Protein AF-A0A7C9B1L8-F1 (afdb_monomer_lite)

pLDDT: mean 79.43, std 19.09, range [39.75, 98.31]

Secondary structure (DSSP, 8-state):
-HHHHHHHHHHHHHHHHS-----------S----PPPHHHHHHHHHHHHHHHHHHTT--HHHHHHHHHH-SS-GGGHHHHHHHHHHHHHHHHHHHHHTT-PPPTT--S----HHHHHHHHHHHHHHT-

InterPro domains:
  IPR021881 NPK1-activating kinesin-like protein, C-terminal [PF11995] (42-128)
  IPR027640 Kinesin-like protein [PTHR47968] (12-127)

Structure (mmCIF, N/CA/C/O backbone):
data_AF-A0A7C9B1L8-F1
#
_entry.id   AF-A0A7C9B1L8-F1
#
loop_
_atom_site.group_PDB
_atom_site.id
_atom_site.type_symbol
_atom_site.label_atom_id
_atom_site.label_alt_id
_atom_site.label_comp_id
_atom_site.label_asym_id
_atom_site.label_entity_id
_atom_site.label_seq_id
_atom_site.pdbx_PDB_ins_code
_atom_site.Cartn_x
_atom_site.Cartn_y
_atom_site.Cartn_z
_atom_site.occupancy
_atom_site.B_iso_or_equiv
_atom_site.auth_seq_id
_atom_site.auth_comp_id
_atom_site.auth_asym_id
_atom_site.auth_atom_id
_atom_site.pdbx_PDB_model_num
ATOM 1 N N . GLN A 1 1 ? 59.764 19.565 -0.492 1.00 61.62 1 GLN A N 1
ATOM 2 C CA . GLN A 1 1 ? 58.313 19.296 -0.630 1.00 61.62 1 GLN A CA 1
ATOM 3 C C . GLN A 1 1 ? 57.849 19.156 -2.085 1.00 61.62 1 GLN A C 1
ATOM 5 O O . GLN A 1 1 ? 57.149 18.198 -2.360 1.00 61.62 1 GLN A O 1
ATOM 10 N N . LYS A 1 2 ? 58.283 20.003 -3.040 1.00 60.06 2 LYS A N 1
ATOM 11 C CA . LYS A 1 2 ? 57.895 19.876 -4.469 1.00 60.06 2 LYS A CA 1
ATOM 12 C C . LYS A 1 2 ? 58.407 18.608 -5.186 1.00 60.06 2 LYS A C 1
ATOM 14 O O . LYS A 1 2 ? 57.726 18.098 -6.059 1.00 60.06 2 LYS A O 1
ATOM 19 N N . GLN A 1 3 ? 59.567 18.076 -4.789 1.00 61.44 3 GLN A N 1
ATOM 20 C CA . GLN A 1 3 ? 60.172 16.879 -5.407 1.00 61.44 3 GLN A CA 1
ATOM 21 C C . GLN A 1 3 ? 59.400 15.577 -5.124 1.00 61.44 3 GLN A C 1
ATOM 23 O O . GLN A 1 3 ? 59.396 14.671 -5.947 1.00 61.44 3 GLN A O 1
ATOM 28 N N . LEU A 1 4 ? 58.715 15.494 -3.978 1.00 72.31 4 LEU A N 1
ATOM 29 C CA . LEU A 1 4 ? 57.938 14.309 -3.602 1.00 72.31 4 LEU A CA 1
ATOM 30 C C . LEU A 1 4 ? 56.674 14.174 -4.466 1.00 72.31 4 LEU A C 1
ATOM 32 O O . LEU A 1 4 ? 56.318 13.080 -4.885 1.00 72.31 4 LEU A O 1
ATOM 36 N N . LEU A 1 5 ? 56.045 15.312 -4.772 1.00 74.12 5 LEU A N 1
ATOM 37 C CA . LEU A 1 5 ? 54.826 15.371 -5.573 1.00 74.12 5 LEU A CA 1
ATOM 38 C C . LEU A 1 5 ? 55.092 14.991 -7.037 1.00 74.12 5 LEU A C 1
ATOM 40 O O . LEU A 1 5 ? 54.308 14.272 -7.637 1.00 74.12 5 LEU A O 1
ATOM 44 N N . VAL A 1 6 ? 56.236 15.414 -7.589 1.00 74.06 6 VAL A N 1
ATOM 45 C CA . VAL A 1 6 ? 56.648 15.060 -8.961 1.00 74.06 6 VAL A CA 1
ATOM 46 C C . VAL A 1 6 ? 56.878 13.554 -9.100 1.00 74.06 6 VAL A C 1
ATOM 48 O O . VAL A 1 6 ? 56.493 12.971 -10.105 1.00 74.06 6 VAL A O 1
ATOM 51 N N . ARG A 1 7 ? 57.451 12.907 -8.076 1.00 70.81 7 ARG A N 1
ATOM 52 C CA . ARG A 1 7 ? 57.636 11.449 -8.060 1.00 70.81 7 ARG A CA 1
ATOM 53 C C . ARG A 1 7 ? 56.292 10.711 -8.085 1.00 70.81 7 ARG A C 1
ATOM 55 O O . ARG A 1 7 ? 56.122 9.816 -8.897 1.00 70.81 7 ARG A O 1
ATOM 62 N N . GLN A 1 8 ? 55.339 11.135 -7.253 1.00 70.69 8 GLN A N 1
ATOM 63 C CA . GLN A 1 8 ? 54.003 10.529 -7.201 1.00 70.69 8 GLN A CA 1
ATOM 64 C C . GLN A 1 8 ? 53.221 10.679 -8.507 1.00 70.69 8 GLN A C 1
ATOM 66 O O . GLN A 1 8 ? 52.525 9.748 -8.894 1.00 70.69 8 GLN A O 1
ATOM 71 N N . VAL A 1 9 ? 53.336 11.822 -9.187 1.00 73.00 9 VAL A N 1
ATOM 72 C CA . VAL A 1 9 ? 52.658 12.034 -10.476 1.00 73.00 9 VAL A CA 1
ATOM 73 C C . VAL A 1 9 ? 53.259 11.138 -11.561 1.00 73.00 9 VAL A C 1
ATOM 75 O O . VAL A 1 9 ? 52.512 10.473 -12.267 1.00 73.00 9 VAL A O 1
ATOM 78 N N . LEU A 1 10 ? 54.591 11.030 -11.634 1.00 71.62 10 LEU A N 1
ATOM 79 C CA . LEU A 1 10 ? 55.256 10.152 -12.606 1.00 71.62 10 LEU A CA 1
ATOM 80 C C . LEU A 1 10 ? 54.956 8.663 -12.363 1.00 71.62 10 LEU A C 1
ATOM 82 O O . LEU A 1 10 ? 54.805 7.910 -13.321 1.00 71.62 10 LEU A O 1
ATOM 86 N N . ASP A 1 11 ? 54.843 8.241 -11.100 1.00 66.56 11 ASP A N 1
ATOM 87 C CA . ASP A 1 11 ? 54.483 6.862 -10.748 1.00 66.56 11 ASP A CA 1
ATOM 88 C C . ASP A 1 11 ? 53.001 6.555 -11.090 1.00 66.56 11 ASP A C 1
ATOM 90 O O . ASP A 1 11 ? 52.683 5.435 -11.488 1.00 66.56 11 ASP A O 1
ATOM 94 N N . LEU A 1 12 ? 52.101 7.548 -10.999 1.00 65.50 12 LEU A N 1
ATOM 95 C CA . LEU A 1 12 ? 50.690 7.429 -11.404 1.00 65.50 12 LEU A CA 1
ATOM 96 C C . LEU A 1 12 ? 50.522 7.372 -12.931 1.00 65.50 12 LEU A C 1
ATOM 98 O O . LEU A 1 12 ? 49.787 6.521 -13.426 1.00 65.50 12 LEU A O 1
ATOM 102 N N . GLU A 1 13 ? 51.242 8.216 -13.675 1.00 64.25 13 GLU A N 1
ATOM 103 C CA . GLU A 1 13 ? 51.220 8.231 -15.147 1.00 64.25 13 GLU A CA 1
ATOM 104 C C . GLU A 1 13 ? 51.844 6.951 -15.744 1.00 64.25 13 GLU A C 1
ATOM 106 O O . GLU A 1 13 ? 51.356 6.418 -16.741 1.00 64.25 13 GLU A O 1
ATOM 111 N N . ALA A 1 14 ? 52.882 6.393 -15.106 1.00 61.50 14 ALA A N 1
ATOM 112 C CA . ALA A 1 14 ? 53.471 5.110 -15.503 1.00 61.50 14 ALA A CA 1
ATOM 113 C C . ALA A 1 14 ? 52.533 3.914 -15.246 1.00 61.50 14 ALA A C 1
ATOM 115 O O . ALA A 1 14 ? 52.557 2.941 -16.003 1.00 61.50 14 ALA A O 1
ATOM 116 N N . ASN A 1 15 ? 51.698 3.989 -14.205 1.00 59.25 15 ASN A N 1
ATOM 117 C CA . ASN A 1 15 ? 50.704 2.966 -13.880 1.00 59.25 15 ASN A CA 1
ATOM 118 C C . ASN A 1 15 ? 49.473 3.023 -14.806 1.00 59.25 15 ASN A C 1
ATOM 120 O O . ASN A 1 15 ? 48.856 1.995 -15.057 1.00 59.25 15 ASN A O 1
ATOM 124 N N . GLU A 1 16 ? 49.140 4.198 -15.350 1.00 59.12 16 GLU A N 1
ATOM 125 C CA . GLU A 1 16 ? 48.070 4.372 -16.345 1.00 59.12 16 GLU A CA 1
ATOM 126 C C . GLU A 1 16 ? 48.496 3.895 -17.749 1.00 59.12 16 GLU A C 1
ATOM 128 O O . GLU A 1 16 ? 47.689 3.339 -18.494 1.00 59.12 16 GLU A O 1
ATOM 133 N N . ALA A 1 17 ? 49.783 4.030 -18.097 1.00 56.31 17 ALA A N 1
ATOM 134 C CA . ALA A 1 17 ? 50.337 3.548 -19.368 1.00 56.31 17 ALA A CA 1
ATOM 135 C C . ALA A 1 17 ? 50.556 2.019 -19.420 1.00 56.31 17 ALA A C 1
ATOM 137 O O . ALA A 1 17 ? 50.626 1.438 -20.507 1.00 56.31 17 ALA A O 1
ATOM 138 N N . ALA A 1 18 ? 50.653 1.349 -18.266 1.00 56.06 18 ALA A N 1
ATOM 139 C CA . ALA A 1 18 ? 50.709 -0.107 -18.162 1.00 56.06 18 ALA A CA 1
ATOM 140 C C . ALA A 1 18 ? 49.285 -0.682 -18.201 1.00 56.06 18 ALA A C 1
ATOM 142 O O . ALA A 1 18 ? 48.732 -1.082 -17.180 1.00 56.06 18 ALA A O 1
ATOM 143 N N . GLY A 1 19 ? 48.692 -0.682 -19.399 1.00 52.88 19 GLY A N 1
ATOM 144 C CA . GLY A 1 19 ? 47.347 -1.184 -19.665 1.00 52.88 19 GLY A CA 1
ATOM 145 C C . GLY A 1 19 ? 47.040 -2.488 -18.928 1.00 52.88 19 GLY A C 1
ATOM 146 O O . GLY A 1 19 ? 47.568 -3.550 -19.260 1.00 52.88 19 GLY A O 1
ATOM 147 N N . TYR A 1 20 ? 46.149 -2.398 -17.941 1.00 46.34 20 TYR A N 1
ATOM 148 C CA . TYR A 1 20 ? 45.551 -3.557 -17.298 1.00 46.34 20 TYR A CA 1
ATOM 149 C C . TYR A 1 20 ? 44.452 -4.078 -18.222 1.00 46.34 20 TYR A C 1
ATOM 151 O O . TYR A 1 20 ? 43.273 -3.755 -18.094 1.00 46.34 20 TYR A O 1
ATOM 159 N N . ASN A 1 21 ? 44.868 -4.856 -19.216 1.00 53.09 21 ASN A N 1
ATOM 160 C CA . ASN A 1 21 ? 43.969 -5.706 -19.974 1.00 53.09 21 ASN A CA 1
ATOM 161 C C . ASN A 1 21 ? 43.595 -6.885 -19.061 1.00 53.09 21 ASN A C 1
ATOM 163 O O . ASN A 1 21 ? 44.191 -7.954 -19.149 1.00 53.09 21 ASN A O 1
ATOM 167 N N . SER A 1 22 ? 42.662 -6.673 -18.128 1.00 44.53 22 SER A N 1
ATOM 168 C CA . SER A 1 22 ? 41.938 -7.799 -17.543 1.00 44.53 22 SER A CA 1
ATOM 169 C C . SER A 1 22 ? 40.784 -8.079 -18.486 1.00 44.53 22 SER A C 1
ATOM 171 O O . SER A 1 22 ? 39.773 -7.378 -18.481 1.00 44.53 22 SER A O 1
ATOM 173 N N . GLU A 1 23 ? 40.970 -9.076 -19.341 1.00 44.66 23 GLU A N 1
ATOM 174 C CA . GLU A 1 23 ? 39.861 -9.809 -19.929 1.00 44.66 23 GLU A CA 1
ATOM 175 C C . GLU A 1 23 ? 38.981 -10.306 -18.773 1.00 44.66 23 GLU A C 1
ATOM 177 O O . GLU A 1 23 ? 39.248 -11.343 -18.179 1.00 44.66 23 GLU A O 1
ATOM 182 N N . ILE A 1 24 ? 37.946 -9.546 -18.407 1.00 48.25 24 ILE A N 1
ATOM 183 C CA . ILE A 1 24 ? 36.838 -10.068 -17.605 1.00 48.25 24 ILE A CA 1
ATOM 184 C C . ILE A 1 24 ? 35.892 -10.728 -18.605 1.00 48.25 24 ILE A C 1
ATOM 186 O O . ILE A 1 24 ? 34.863 -10.182 -18.988 1.00 48.25 24 ILE A O 1
ATOM 190 N N . ASN A 1 25 ? 36.313 -11.897 -19.079 1.00 50.47 25 ASN A N 1
ATOM 191 C CA . ASN A 1 25 ? 35.399 -12.989 -19.367 1.00 50.47 25 ASN A CA 1
ATOM 192 C C . ASN A 1 25 ? 35.463 -13.917 -18.147 1.00 50.47 25 ASN A C 1
ATOM 194 O O . ASN A 1 25 ? 36.091 -14.969 -18.176 1.00 50.47 25 ASN A O 1
ATOM 198 N N . GLU A 1 26 ? 34.832 -13.478 -17.061 1.00 46.84 26 GLU A N 1
ATOM 199 C CA . GLU A 1 26 ? 34.417 -14.339 -15.955 1.00 46.84 26 GLU A CA 1
ATOM 200 C C . GLU A 1 26 ? 32.893 -14.396 -15.998 1.00 46.84 26 GLU A C 1
ATOM 202 O O . GLU A 1 26 ? 32.158 -13.753 -15.254 1.00 46.84 26 GLU A O 1
ATOM 207 N N . GLU A 1 27 ? 32.427 -15.153 -16.981 1.00 54.53 27 GLU A N 1
ATOM 208 C CA . GLU A 1 27 ? 31.183 -15.883 -16.876 1.00 54.53 27 GLU A CA 1
ATOM 209 C C . GLU A 1 27 ? 31.394 -16.928 -15.766 1.00 54.53 27 GLU A C 1
ATOM 211 O O . GLU A 1 27 ? 31.859 -18.026 -16.049 1.00 54.53 27 GLU A O 1
ATOM 216 N N . ASP A 1 28 ? 31.134 -16.575 -14.499 1.00 39.75 28 ASP A N 1
ATOM 217 C CA . ASP A 1 28 ? 30.677 -17.568 -13.522 1.00 39.75 28 ASP A CA 1
ATOM 218 C C . ASP A 1 28 ? 29.899 -16.970 -12.333 1.00 39.75 28 ASP A C 1
ATOM 220 O O . ASP A 1 28 ? 30.422 -16.242 -11.491 1.00 39.75 28 ASP A O 1
ATOM 224 N N . CYS A 1 29 ? 28.633 -17.386 -12.258 1.00 45.72 29 CYS A N 1
ATOM 225 C CA . CYS A 1 29 ? 27.804 -17.499 -11.058 1.00 45.72 29 CYS A CA 1
ATOM 226 C C . CYS A 1 29 ? 27.377 -16.238 -10.283 1.00 45.72 29 CYS A C 1
ATOM 228 O O . CYS A 1 29 ? 27.401 -16.230 -9.053 1.00 45.72 29 CYS A O 1
ATOM 230 N N . GLU A 1 30 ? 26.754 -15.266 -10.946 1.00 43.94 30 GLU A N 1
ATOM 231 C CA . GLU A 1 30 ? 25.475 -14.802 -10.396 1.00 43.94 30 GLU A CA 1
ATOM 232 C C . GLU A 1 30 ? 24.406 -15.502 -11.220 1.00 43.94 30 GLU A C 1
ATOM 234 O O . GLU A 1 30 ? 24.411 -15.419 -12.449 1.00 43.94 30 GLU A O 1
ATOM 239 N N . ALA A 1 31 ? 23.593 -16.326 -10.561 1.00 49.88 31 ALA A N 1
ATOM 240 C CA . ALA A 1 31 ? 22.528 -17.062 -11.209 1.00 49.88 31 ALA A CA 1
ATOM 241 C C . ALA A 1 31 ? 21.812 -16.114 -12.176 1.00 49.88 31 ALA A C 1
ATOM 243 O O . ALA A 1 31 ? 21.232 -15.116 -11.753 1.00 49.88 31 ALA A O 1
ATOM 244 N N . ASN A 1 32 ? 21.863 -16.429 -13.473 1.00 48.28 32 ASN A N 1
ATOM 245 C CA . ASN A 1 32 ? 20.937 -15.893 -14.459 1.00 48.28 32 ASN A CA 1
ATOM 246 C C . ASN A 1 32 ? 19.543 -16.447 -14.116 1.00 48.28 32 ASN A C 1
ATOM 248 O O . ASN A 1 32 ? 18.937 -17.178 -14.898 1.00 48.28 32 ASN A O 1
ATOM 252 N N . GLU A 1 33 ? 19.038 -16.155 -12.916 1.00 56.38 33 GLU A N 1
ATOM 253 C CA . GLU A 1 33 ? 17.611 -16.105 -12.729 1.00 56.38 33 GLU A CA 1
ATOM 254 C C . GLU A 1 33 ? 17.142 -15.002 -13.671 1.00 56.38 33 GLU A C 1
ATOM 256 O O . GLU A 1 33 ? 17.635 -13.871 -13.594 1.00 56.38 33 GLU A O 1
ATOM 261 N N . PRO A 1 34 ? 16.253 -15.312 -14.624 1.00 57.00 34 PRO A N 1
ATOM 262 C CA . PRO A 1 34 ? 15.671 -14.268 -15.434 1.00 57.00 34 PRO A CA 1
ATOM 263 C C . PRO A 1 34 ? 15.022 -13.276 -14.469 1.00 57.00 34 PRO A C 1
ATOM 265 O O . PRO A 1 34 ? 14.088 -13.641 -13.753 1.00 57.00 34 PRO A O 1
ATOM 268 N N . ALA A 1 35 ? 15.542 -12.044 -14.425 1.00 80.31 35 ALA A N 1
ATOM 269 C CA . ALA A 1 35 ? 14.978 -10.990 -13.599 1.00 80.31 35 ALA A CA 1
ATOM 270 C C . ALA A 1 35 ? 13.476 -10.924 -13.887 1.00 80.31 35 ALA A C 1
ATOM 272 O O . ALA A 1 35 ? 13.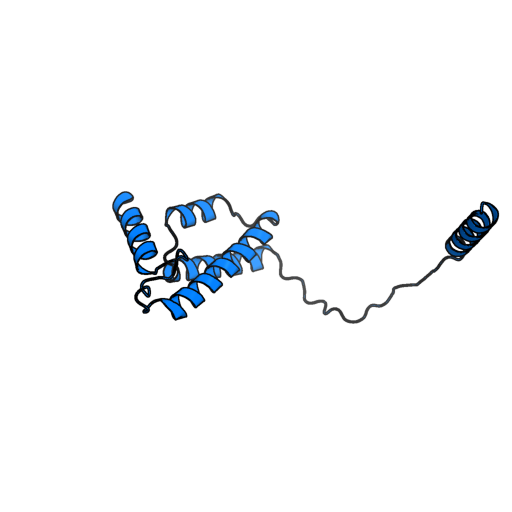063 -10.701 -15.032 1.00 80.31 35 ALA A O 1
ATOM 273 N N . VAL A 1 36 ? 12.666 -11.202 -12.861 1.00 88.25 36 VAL A N 1
ATOM 274 C CA . VAL A 1 36 ? 11.213 -11.254 -13.005 1.00 88.25 36 VAL A CA 1
ATOM 275 C C . VAL A 1 36 ? 10.764 -9.912 -13.585 1.00 88.25 36 VAL A C 1
ATOM 277 O O . VAL A 1 36 ? 11.102 -8.864 -13.027 1.00 88.25 36 VAL A O 1
ATOM 280 N N . PRO A 1 37 ? 10.039 -9.901 -14.718 1.00 93.75 37 PRO A N 1
ATOM 281 C CA . PRO A 1 37 ? 9.636 -8.652 -15.338 1.00 93.75 37 PRO A CA 1
ATOM 282 C C . PRO A 1 37 ? 8.856 -7.779 -14.352 1.00 93.75 37 PRO A C 1
ATOM 284 O O . PRO A 1 37 ? 7.921 -8.264 -13.719 1.00 93.75 37 PRO A O 1
ATOM 287 N N . TRP A 1 38 ? 9.176 -6.483 -14.276 1.00 94.38 38 TRP A N 1
ATOM 288 C CA . TRP A 1 38 ? 8.578 -5.554 -13.302 1.00 94.38 38 TRP A CA 1
ATOM 289 C C . TRP A 1 38 ? 7.048 -5.637 -13.228 1.00 94.38 38 TRP A C 1
ATOM 291 O O . TRP A 1 38 ? 6.468 -5.662 -12.150 1.00 94.38 38 TRP A O 1
ATOM 301 N N . HIS A 1 39 ? 6.375 -5.753 -14.371 1.00 95.50 39 HIS A N 1
ATOM 302 C CA . HIS A 1 39 ? 4.919 -5.847 -14.423 1.00 95.50 39 HIS A CA 1
ATOM 303 C C . HIS A 1 39 ? 4.343 -7.081 -13.691 1.00 95.50 39 HIS A C 1
ATOM 305 O O . HIS A 1 39 ? 3.177 -7.065 -13.298 1.00 95.50 39 HIS A O 1
ATOM 311 N N . VAL A 1 40 ? 5.120 -8.160 -13.535 1.00 96.81 40 VAL A N 1
ATOM 312 C CA . VAL A 1 40 ? 4.758 -9.341 -12.738 1.00 96.81 40 VAL A CA 1
ATOM 313 C C . VAL A 1 40 ? 4.890 -9.001 -11.257 1.00 96.81 40 VAL A C 1
ATOM 315 O O . VAL A 1 40 ? 3.888 -9.055 -10.545 1.00 96.81 40 VAL A O 1
ATOM 318 N N . THR A 1 41 ? 6.065 -8.529 -10.834 1.00 96.62 41 THR A N 1
ATOM 319 C CA . THR A 1 41 ? 6.346 -8.112 -9.450 1.00 96.62 41 THR A CA 1
ATOM 320 C C . THR A 1 41 ? 5.363 -7.050 -8.960 1.00 96.62 41 THR A C 1
ATOM 322 O O . THR A 1 41 ? 4.823 -7.160 -7.864 1.00 96.62 41 THR A O 1
ATOM 325 N N . PHE A 1 42 ? 5.049 -6.054 -9.792 1.00 97.75 42 PHE A N 1
ATOM 326 C CA . PHE A 1 42 ? 4.060 -5.021 -9.492 1.00 97.75 42 PHE A CA 1
ATOM 327 C C . PHE A 1 42 ? 2.683 -5.617 -9.196 1.00 97.75 42 PHE A C 1
ATOM 329 O O . PHE A 1 42 ? 2.037 -5.218 -8.227 1.00 97.75 42 PHE A O 1
ATOM 336 N N . ARG A 1 43 ? 2.216 -6.575 -10.013 1.00 97.81 43 ARG A N 1
ATOM 337 C CA . ARG A 1 43 ? 0.918 -7.232 -9.791 1.00 97.81 43 ARG A CA 1
ATOM 338 C C . ARG A 1 43 ? 0.912 -8.015 -8.485 1.00 97.81 43 ARG A C 1
ATOM 340 O O . ARG A 1 43 ? -0.061 -7.918 -7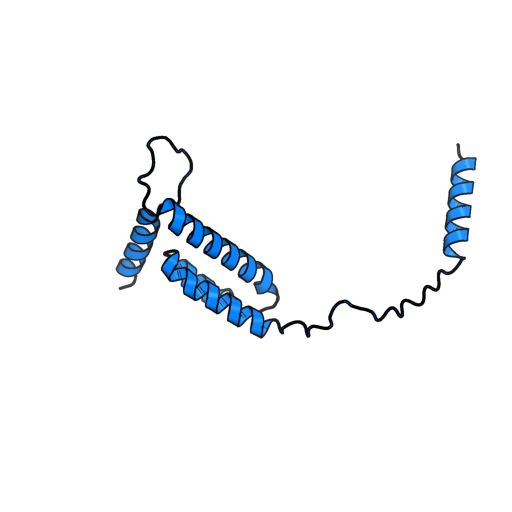.745 1.00 97.81 43 ARG A O 1
ATOM 347 N N . GLU A 1 44 ? 1.985 -8.742 -8.198 1.00 98.00 44 GLU A N 1
ATOM 348 C CA . GLU A 1 44 ? 2.123 -9.526 -6.969 1.00 98.00 44 GLU A CA 1
ATOM 349 C C . GLU A 1 44 ? 2.160 -8.631 -5.727 1.00 98.00 44 GLU A C 1
ATOM 351 O O . GLU A 1 44 ? 1.366 -8.823 -4.807 1.00 98.00 44 GLU A O 1
ATOM 356 N N . GLN A 1 45 ? 3.008 -7.600 -5.718 1.00 98.12 45 GLN A N 1
ATOM 357 C CA . GLN A 1 45 ? 3.093 -6.645 -4.610 1.00 98.12 45 GLN A CA 1
ATOM 358 C C . GLN A 1 45 ? 1.782 -5.881 -4.419 1.00 98.12 45 GLN A C 1
ATOM 360 O O . GLN A 1 45 ? 1.320 -5.719 -3.292 1.00 98.12 45 GLN A O 1
ATOM 365 N N . ARG A 1 46 ? 1.135 -5.447 -5.510 1.00 98.19 46 ARG A N 1
ATOM 366 C CA . ARG A 1 46 ? -0.177 -4.790 -5.453 1.00 98.19 46 ARG A CA 1
ATOM 367 C C . ARG A 1 46 ? -1.224 -5.700 -4.829 1.00 98.19 46 ARG A C 1
ATOM 369 O O . ARG A 1 46 ? -2.002 -5.231 -4.005 1.00 98.19 46 ARG A O 1
ATOM 376 N N . GLN A 1 47 ? -1.241 -6.975 -5.207 1.00 98.19 47 GLN A N 1
ATOM 377 C CA . GLN A 1 47 ? -2.170 -7.948 -4.645 1.00 98.19 47 GLN A CA 1
ATOM 378 C C . GLN A 1 47 ? -1.943 -8.122 -3.135 1.00 98.19 47 GLN A C 1
ATOM 380 O O . GLN A 1 47 ? -2.892 -8.003 -2.365 1.00 98.19 47 GLN A O 1
ATOM 385 N N . GLN A 1 48 ? -0.689 -8.283 -2.704 1.00 98.25 48 GLN A N 1
ATOM 386 C CA . GLN A 1 48 ? -0.339 -8.390 -1.281 1.00 98.25 48 GLN A CA 1
ATOM 387 C C . GLN A 1 48 ? -0.733 -7.134 -0.485 1.00 98.25 48 GLN A C 1
ATOM 389 O O . GLN A 1 48 ? -1.300 -7.231 0.601 1.00 98.25 48 GLN A O 1
ATOM 394 N N . ILE A 1 49 ? -0.491 -5.940 -1.037 1.00 98.31 49 ILE A N 1
ATOM 395 C CA . ILE A 1 49 ? -0.904 -4.667 -0.426 1.00 98.31 49 ILE A CA 1
ATOM 396 C C . ILE A 1 49 ? -2.428 -4.613 -0.242 1.00 98.31 49 ILE A C 1
ATOM 398 O O . ILE A 1 49 ? -2.898 -4.235 0.831 1.00 98.31 49 ILE A O 1
ATOM 402 N N . ILE A 1 50 ? -3.199 -5.014 -1.261 1.00 97.62 50 ILE A N 1
ATOM 403 C CA . ILE A 1 50 ? -4.669 -5.021 -1.206 1.00 97.62 50 ILE A CA 1
ATOM 404 C C . ILE A 1 50 ? -5.172 -5.967 -0.112 1.00 97.62 50 ILE A C 1
ATOM 406 O O . ILE A 1 50 ? -6.066 -5.595 0.646 1.00 97.62 50 ILE A O 1
ATOM 410 N N . GLU A 1 51 ? -4.588 -7.158 0.006 1.00 96.88 51 GLU A N 1
ATOM 411 C CA . GLU A 1 51 ? -4.944 -8.130 1.048 1.00 96.88 51 GLU A CA 1
ATOM 412 C C . GLU A 1 51 ? -4.659 -7.594 2.457 1.00 96.88 51 GLU A C 1
ATOM 414 O O . GLU A 1 51 ? -5.454 -7.780 3.381 1.00 96.88 51 GLU A O 1
ATOM 419 N N . LEU A 1 52 ? -3.558 -6.858 2.620 1.00 97.19 52 LEU A N 1
ATOM 420 C CA . LEU A 1 52 ? -3.192 -6.256 3.899 1.00 97.19 52 LEU A CA 1
ATOM 421 C C . LEU A 1 52 ? -4.074 -5.062 4.285 1.00 97.19 52 LEU A C 1
ATOM 423 O O . LEU A 1 52 ? -4.186 -4.757 5.473 1.00 97.19 52 LEU A O 1
ATOM 427 N N . TRP A 1 53 ? -4.732 -4.384 3.339 1.00 97.00 53 TRP A N 1
ATOM 428 C CA . TRP A 1 53 ? -5.556 -3.210 3.651 1.00 97.00 53 TRP A CA 1
ATOM 429 C C . TRP A 1 53 ? -6.683 -3.494 4.639 1.00 97.00 53 TRP A C 1
ATOM 431 O O . TRP A 1 53 ? -6.974 -2.649 5.491 1.00 97.00 53 TRP A O 1
ATOM 441 N N . ASP A 1 54 ? -7.323 -4.655 4.528 1.00 92.44 54 ASP A N 1
ATOM 442 C CA . ASP A 1 54 ? -8.432 -5.023 5.408 1.00 92.44 54 ASP A CA 1
ATOM 443 C C . ASP A 1 54 ? -7.939 -5.444 6.791 1.00 92.44 54 ASP A C 1
ATOM 445 O O . ASP A 1 54 ? -8.523 -5.036 7.795 1.00 92.44 54 ASP A O 1
ATOM 449 N N . VAL A 1 55 ? -6.815 -6.163 6.853 1.00 91.56 55 VAL A N 1
ATOM 450 C CA . VAL A 1 55 ? -6.168 -6.552 8.115 1.00 91.56 55 VAL A CA 1
ATOM 451 C C . VAL A 1 55 ? -5.690 -5.323 8.890 1.00 91.56 55 VAL A C 1
ATOM 453 O O . VAL A 1 55 ? -5.843 -5.242 10.108 1.00 91.56 55 VAL A O 1
ATOM 456 N N . CYS A 1 56 ? -5.149 -4.341 8.174 1.00 93.38 56 CYS A N 1
ATOM 457 C CA . CYS A 1 56 ? -4.563 -3.135 8.746 1.00 93.38 56 CYS A CA 1
ATOM 458 C C . CYS A 1 56 ? -5.549 -1.963 8.882 1.00 93.38 56 CYS A C 1
ATOM 460 O O . CYS A 1 56 ? -5.142 -0.868 9.269 1.00 93.38 56 CYS A O 1
ATOM 462 N N . PHE A 1 57 ? -6.834 -2.166 8.565 1.00 93.94 57 PHE A N 1
ATOM 463 C CA . PHE A 1 57 ? -7.879 -1.131 8.586 1.00 93.94 57 PHE A CA 1
ATOM 464 C C . PHE A 1 57 ? -7.487 0.152 7.833 1.00 93.94 57 PHE A C 1
ATOM 466 O O . PHE A 1 57 ? -7.752 1.264 8.292 1.00 93.94 57 PHE A O 1
ATOM 473 N N . VAL A 1 58 ? -6.847 0.004 6.672 1.00 95.06 58 VAL A N 1
ATOM 474 C CA . VAL A 1 58 ? -6.342 1.137 5.886 1.00 95.06 58 VAL A CA 1
ATOM 475 C C . VAL A 1 58 ? -7.507 2.024 5.416 1.00 95.06 58 VAL A C 1
ATOM 477 O O . VAL A 1 58 ? -8.459 1.471 4.851 1.00 95.06 58 VAL A O 1
ATOM 480 N N . PRO A 1 59 ? -7.439 3.362 5.602 1.00 94.31 59 PRO A N 1
ATOM 481 C CA . PRO A 1 59 ? -8.434 4.338 5.136 1.00 94.31 59 PRO A CA 1
ATOM 482 C C . PRO A 1 59 ? -8.879 4.133 3.686 1.00 94.31 59 PRO A C 1
ATOM 484 O O . PRO A 1 59 ? -8.038 3.911 2.814 1.00 94.31 59 PRO A O 1
ATOM 487 N N . ILE A 1 60 ? -10.176 4.276 3.395 1.00 95.44 60 ILE A N 1
ATOM 488 C CA . ILE A 1 60 ? -10.724 4.156 2.030 1.00 95.44 60 ILE A CA 1
ATOM 489 C C . ILE A 1 60 ? -10.094 5.203 1.117 1.00 95.44 60 ILE A C 1
ATOM 491 O O . ILE A 1 60 ? -9.747 4.890 -0.020 1.00 95.44 60 ILE A O 1
ATOM 495 N N . ILE A 1 61 ? -9.892 6.420 1.622 1.00 94.81 61 ILE A N 1
ATOM 496 C CA . ILE A 1 61 ? -9.248 7.500 0.864 1.00 94.81 61 ILE A CA 1
ATOM 497 C C . ILE A 1 61 ? -7.827 7.104 0.435 1.00 94.81 61 ILE A C 1
ATOM 499 O O . ILE A 1 61 ? -7.434 7.352 -0.702 1.00 94.81 61 ILE A O 1
ATOM 503 N N . HIS A 1 62 ? -7.063 6.441 1.306 1.00 95.56 62 HIS A N 1
ATOM 504 C CA . HIS A 1 62 ? -5.714 5.975 0.961 1.00 95.56 62 HIS A CA 1
ATOM 505 C C . HIS A 1 62 ? -5.760 4.871 -0.102 1.00 95.56 62 HIS A C 1
ATOM 507 O O . HIS A 1 62 ? -4.995 4.906 -1.063 1.00 95.56 62 HIS A O 1
ATOM 513 N N . ARG A 1 63 ? -6.718 3.936 0.007 1.00 96.75 63 ARG A N 1
ATOM 514 C CA . ARG A 1 63 ? -6.936 2.883 -1.004 1.00 96.75 63 ARG A CA 1
ATOM 515 C C . ARG A 1 63 ? -7.239 3.479 -2.382 1.00 96.75 63 ARG A C 1
ATOM 517 O O . ARG A 1 63 ? -6.711 3.013 -3.389 1.00 96.75 63 ARG A O 1
ATOM 524 N N . THR A 1 64 ? -8.084 4.511 -2.452 1.00 96.62 64 THR A N 1
ATOM 525 C CA . THR A 1 64 ? -8.431 5.153 -3.730 1.00 96.62 64 THR A CA 1
ATOM 526 C C . THR A 1 64 ? -7.264 5.956 -4.297 1.00 96.62 64 THR A C 1
ATOM 528 O O . THR A 1 64 ? -6.978 5.831 -5.488 1.00 96.62 64 THR A O 1
ATOM 531 N N . GLN A 1 65 ? -6.544 6.713 -3.463 1.00 96.19 65 GLN A N 1
ATOM 532 C CA . GLN A 1 65 ? -5.327 7.425 -3.866 1.00 96.19 65 GLN A CA 1
ATOM 533 C C . GLN A 1 65 ? -4.281 6.469 -4.437 1.00 96.19 65 GLN A C 1
ATOM 535 O O . GLN A 1 65 ? -3.738 6.740 -5.505 1.00 96.19 65 GLN A O 1
ATOM 540 N N . PHE A 1 66 ? -4.064 5.323 -3.789 1.00 97.44 66 PHE A N 1
ATOM 541 C CA . PHE A 1 66 ? -3.155 4.291 -4.274 1.00 97.44 66 PHE A CA 1
ATOM 542 C C . PHE A 1 66 ? -3.499 3.864 -5.709 1.00 97.44 66 PHE A C 1
ATOM 544 O O . PHE A 1 66 ? -2.646 3.904 -6.593 1.00 97.44 66 PHE A O 1
ATOM 551 N N . TYR A 1 67 ? -4.766 3.526 -5.980 1.00 96.38 67 TYR A N 1
ATOM 552 C CA . TYR A 1 67 ? -5.184 3.132 -7.328 1.00 96.38 67 TYR A CA 1
ATOM 553 C C . TYR A 1 67 ? -5.073 4.254 -8.359 1.00 96.38 67 TYR A C 1
ATOM 555 O O . TYR A 1 67 ? -4.932 3.966 -9.549 1.00 96.38 67 TYR A O 1
ATOM 563 N N . LEU A 1 68 ? -5.192 5.517 -7.946 1.00 96.12 68 LEU A N 1
ATOM 564 C CA . LEU A 1 68 ? -5.061 6.666 -8.838 1.00 96.12 68 LEU A CA 1
ATOM 565 C C . LEU A 1 68 ? -3.602 6.971 -9.173 1.00 96.12 68 LEU A C 1
ATOM 567 O O . LEU A 1 68 ? -3.334 7.314 -10.322 1.00 96.12 68 LEU A O 1
ATOM 571 N N . LEU A 1 69 ? -2.697 6.826 -8.206 1.00 96.75 69 LEU A N 1
ATOM 572 C CA . LEU A 1 69 ? -1.298 7.230 -8.329 1.00 96.75 69 LEU A CA 1
ATOM 573 C C . LEU A 1 69 ? -0.411 6.144 -8.939 1.00 96.75 69 LEU A C 1
ATOM 575 O O . LEU A 1 69 ? 0.408 6.466 -9.789 1.00 96.75 69 LEU A O 1
ATOM 579 N N . PHE A 1 70 ? -0.599 4.8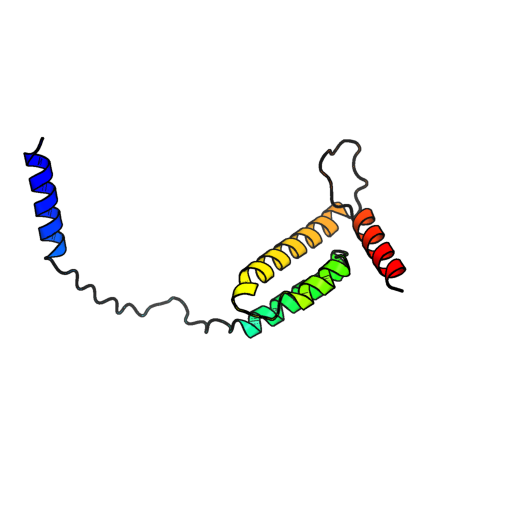78 -8.561 1.00 96.81 70 PHE A N 1
ATOM 580 C CA . PHE A 1 70 ? 0.315 3.801 -8.953 1.00 96.81 70 PHE A CA 1
ATOM 581 C C . PHE A 1 70 ? -0.292 2.956 -10.069 1.00 96.81 70 PHE A C 1
ATOM 583 O O . PHE A 1 70 ? -1.343 2.321 -9.905 1.00 96.81 70 PHE A O 1
ATOM 590 N N . LYS A 1 71 ? 0.358 2.973 -11.233 1.00 96.00 71 LYS A N 1
ATOM 591 C CA . LYS A 1 71 ? -0.133 2.347 -12.473 1.00 96.00 71 LYS A CA 1
ATOM 592 C C . LYS A 1 71 ? 0.736 1.188 -12.949 1.00 96.00 71 LYS A C 1
ATOM 594 O O . LYS A 1 71 ? 0.312 0.465 -13.850 1.00 96.00 71 LYS A O 1
ATOM 599 N N . GLY A 1 72 ? 1.873 0.958 -12.299 1.00 95.81 72 GLY A N 1
ATOM 600 C CA . GLY A 1 72 ? 2.851 -0.055 -12.679 1.00 95.81 72 GLY A CA 1
ATOM 601 C C . GLY A 1 72 ? 3.998 0.521 -13.497 1.00 95.81 72 GLY A C 1
ATOM 602 O O . GLY A 1 72 ? 4.693 -0.236 -14.174 1.00 95.81 72 GLY A O 1
ATOM 603 N N . ASP A 1 73 ? 4.217 1.834 -13.431 1.00 96.88 73 ASP A N 1
ATOM 604 C CA . ASP A 1 73 ? 5.411 2.449 -13.999 1.00 96.88 73 ASP A CA 1
ATOM 605 C C . ASP A 1 73 ? 6.641 1.994 -13.199 1.00 96.88 73 ASP A C 1
ATOM 607 O O . ASP A 1 73 ? 6.535 1.774 -11.992 1.00 96.88 73 ASP A O 1
ATOM 611 N N . PRO A 1 74 ? 7.831 1.849 -13.808 1.00 95.25 74 PRO A N 1
ATOM 612 C CA . PRO A 1 74 ? 9.036 1.473 -13.062 1.00 95.25 74 PRO A CA 1
ATOM 613 C C . PRO A 1 74 ? 9.358 2.420 -11.893 1.00 95.25 74 PRO A C 1
ATOM 615 O O . PRO A 1 74 ? 9.934 2.001 -10.894 1.00 95.25 74 PRO A O 1
ATOM 618 N N . ALA A 1 75 ? 8.941 3.689 -11.981 1.00 95.44 75 ALA A N 1
ATOM 619 C CA . ALA A 1 75 ? 9.078 4.663 -10.898 1.00 95.44 75 ALA A CA 1
ATOM 620 C C . ALA A 1 75 ? 8.234 4.320 -9.652 1.00 95.44 75 ALA A C 1
ATOM 622 O O . ALA A 1 75 ? 8.567 4.763 -8.552 1.00 95.44 75 ALA A O 1
ATOM 623 N N . ASP A 1 76 ? 7.185 3.504 -9.800 1.00 97.25 76 ASP A N 1
ATOM 624 C CA . ASP A 1 76 ? 6.326 3.068 -8.695 1.00 97.25 76 ASP A CA 1
ATOM 625 C C . ASP A 1 76 ? 7.037 2.056 -7.781 1.00 97.25 76 ASP A C 1
ATOM 627 O O . ASP A 1 76 ? 6.614 1.862 -6.641 1.00 97.25 76 ASP A O 1
ATOM 631 N N . GLN A 1 77 ? 8.120 1.417 -8.246 1.00 96.69 77 GLN A N 1
ATOM 632 C CA . GLN A 1 77 ? 8.760 0.286 -7.565 1.00 96.69 77 GLN A CA 1
ATOM 633 C C . GLN A 1 77 ? 9.110 0.575 -6.106 1.00 96.69 77 GLN A C 1
ATOM 635 O O . GLN A 1 77 ? 8.743 -0.192 -5.214 1.00 96.69 77 GLN A O 1
ATOM 640 N N . ILE A 1 78 ? 9.769 1.705 -5.849 1.00 96.81 78 ILE A N 1
ATOM 641 C CA . ILE A 1 78 ? 10.180 2.071 -4.489 1.00 96.81 78 ILE A CA 1
ATOM 642 C C . ILE A 1 78 ? 8.953 2.231 -3.586 1.00 96.81 78 ILE A C 1
ATOM 644 O O . ILE A 1 78 ? 8.967 1.783 -2.440 1.00 96.81 78 ILE A O 1
ATOM 648 N N . TYR A 1 79 ? 7.877 2.836 -4.093 1.00 97.69 79 TYR A N 1
ATOM 649 C CA . TYR A 1 79 ? 6.658 3.012 -3.312 1.00 97.69 79 TYR A CA 1
ATOM 650 C C . TYR A 1 79 ? 6.007 1.667 -2.974 1.00 97.69 79 TYR A C 1
ATOM 652 O O . TYR A 1 79 ? 5.631 1.444 -1.824 1.00 97.69 79 TYR A O 1
ATOM 660 N N . MET A 1 80 ? 5.910 0.763 -3.952 1.00 98.06 80 MET A N 1
ATOM 661 C CA . MET A 1 80 ? 5.321 -0.565 -3.763 1.00 98.06 80 MET A CA 1
ATOM 662 C C . MET A 1 80 ? 6.058 -1.360 -2.680 1.00 98.06 80 MET A C 1
ATOM 664 O O . MET A 1 80 ? 5.428 -1.918 -1.782 1.00 98.06 80 MET A O 1
ATOM 668 N N . GLU A 1 81 ? 7.392 -1.356 -2.708 1.00 97.62 81 GLU A N 1
ATOM 669 C CA . GLU A 1 81 ? 8.208 -2.024 -1.691 1.00 97.62 81 GLU A CA 1
ATOM 670 C C . GLU A 1 81 ? 8.032 -1.404 -0.298 1.00 97.62 81 GLU A C 1
ATOM 672 O O . GLU A 1 81 ? 7.903 -2.122 0.699 1.00 97.62 81 GLU A O 1
ATOM 677 N N . VAL A 1 82 ? 8.019 -0.071 -0.214 1.00 98.19 82 VAL A N 1
ATOM 678 C CA . VAL A 1 82 ? 7.881 0.651 1.057 1.00 98.19 82 VAL A CA 1
ATOM 679 C C . VAL A 1 82 ? 6.503 0.429 1.673 1.00 98.19 82 VAL A C 1
ATOM 681 O O . VAL A 1 82 ? 6.417 0.127 2.865 1.00 98.19 82 VAL A O 1
ATOM 684 N N . GLU A 1 83 ? 5.431 0.541 0.888 1.00 97.88 83 GLU A N 1
ATOM 685 C CA . GLU A 1 83 ? 4.071 0.365 1.400 1.00 97.88 83 GLU A CA 1
ATOM 686 C C . GLU A 1 83 ? 3.825 -1.085 1.826 1.00 97.88 83 GLU A C 1
ATOM 688 O O . GLU A 1 83 ? 3.241 -1.315 2.886 1.00 97.88 83 GLU A O 1
ATOM 693 N N . LEU A 1 84 ? 4.349 -2.067 1.083 1.00 98.19 84 LEU A N 1
ATOM 694 C CA . LEU A 1 84 ? 4.277 -3.469 1.492 1.00 98.19 84 LEU A CA 1
ATOM 695 C C . LEU A 1 84 ? 4.982 -3.697 2.837 1.00 98.19 84 LEU A C 1
ATOM 697 O O . LEU A 1 84 ? 4.394 -4.279 3.746 1.00 98.19 84 LEU A O 1
ATOM 701 N N . ARG A 1 85 ? 6.208 -3.182 3.019 1.00 98.12 85 ARG A N 1
ATOM 702 C CA . ARG A 1 85 ? 6.926 -3.285 4.306 1.00 98.12 85 ARG A CA 1
ATOM 703 C C . ARG A 1 85 ? 6.161 -2.614 5.442 1.00 98.12 85 ARG A C 1
ATOM 705 O O . ARG A 1 85 ? 6.045 -3.190 6.522 1.00 98.12 85 ARG A O 1
ATOM 712 N N . ARG A 1 86 ? 5.622 -1.418 5.198 1.00 96.94 86 ARG A N 1
ATOM 713 C CA . ARG A 1 86 ? 4.830 -0.671 6.180 1.00 96.94 86 ARG A CA 1
ATOM 714 C C . ARG A 1 86 ? 3.591 -1.456 6.612 1.00 96.94 86 ARG A C 1
ATOM 716 O O . ARG A 1 86 ? 3.309 -1.523 7.807 1.00 96.94 86 ARG A O 1
ATOM 723 N N . LEU A 1 87 ? 2.859 -2.043 5.666 1.00 96.94 87 LEU A N 1
ATOM 724 C CA . LEU A 1 87 ? 1.649 -2.811 5.959 1.00 96.94 87 LEU A CA 1
ATOM 725 C C . LEU A 1 87 ? 1.952 -4.141 6.651 1.00 96.94 87 LEU A C 1
ATOM 727 O O . LEU A 1 87 ? 1.232 -4.495 7.579 1.00 96.94 87 LEU A O 1
ATOM 731 N N . THR A 1 88 ? 3.025 -4.833 6.270 1.00 96.81 88 THR A N 1
ATOM 732 C CA . THR A 1 88 ? 3.479 -6.051 6.959 1.00 96.81 88 THR A CA 1
ATOM 733 C C . THR A 1 88 ? 3.884 -5.755 8.401 1.00 96.81 88 THR A C 1
ATOM 735 O O . THR A 1 88 ? 3.467 -6.462 9.317 1.00 96.81 88 THR A O 1
ATOM 738 N N . TRP A 1 89 ? 4.640 -4.674 8.626 1.00 94.69 89 TRP A N 1
ATOM 739 C CA . TRP A 1 89 ? 4.984 -4.229 9.977 1.00 94.69 89 TRP A CA 1
ATOM 740 C C . TRP A 1 89 ? 3.729 -3.902 10.791 1.00 94.69 89 TRP A C 1
ATOM 742 O O . TRP A 1 89 ? 3.596 -4.330 11.935 1.00 94.69 89 TRP A O 1
ATOM 752 N N . LEU A 1 90 ? 2.773 -3.192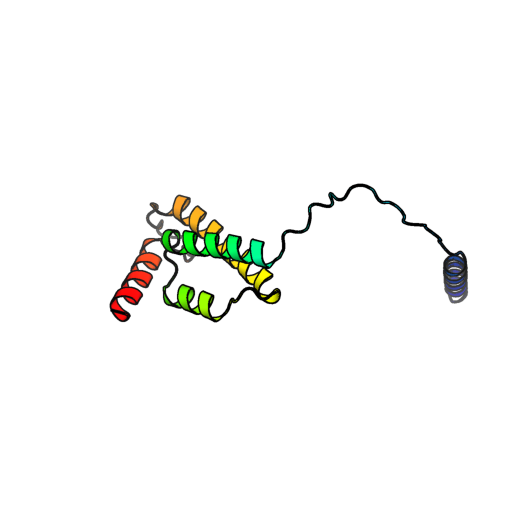 10.185 1.00 92.44 90 LEU A N 1
ATOM 753 C CA . LEU A 1 90 ? 1.520 -2.858 10.848 1.00 92.44 90 LEU A CA 1
ATOM 754 C C . LEU A 1 90 ? 0.726 -4.124 11.192 1.00 92.44 90 LEU A C 1
ATOM 756 O O . LEU A 1 90 ? 0.263 -4.243 12.317 1.00 92.44 90 LEU A O 1
ATOM 760 N N . GLN A 1 91 ? 0.621 -5.100 10.289 1.00 92.94 91 GLN A N 1
ATOM 761 C CA . GLN A 1 91 ? -0.033 -6.380 10.567 1.00 92.94 91 GLN A CA 1
ATOM 762 C C . GLN A 1 91 ? 0.591 -7.088 11.779 1.00 92.94 91 GLN A C 1
ATOM 764 O O . GLN A 1 91 ? -0.144 -7.529 12.662 1.00 92.94 91 GLN A O 1
ATOM 769 N N . GLN A 1 92 ? 1.924 -7.174 11.837 1.00 91.56 92 GLN A N 1
ATOM 770 C CA . GLN A 1 92 ? 2.646 -7.779 12.962 1.00 91.56 92 GLN A CA 1
ATOM 771 C C . GLN A 1 92 ? 2.365 -7.026 14.265 1.00 91.56 92 GLN A C 1
ATOM 773 O O . GLN A 1 92 ? 1.933 -7.626 15.246 1.00 91.56 92 GLN A O 1
ATOM 778 N N . HIS A 1 93 ? 2.480 -5.697 14.243 1.00 86.19 93 HIS A N 1
ATOM 779 C CA . HIS A 1 93 ? 2.200 -4.857 15.403 1.00 86.19 93 HIS A CA 1
ATOM 780 C C . HIS A 1 93 ? 0.743 -4.986 15.883 1.00 86.19 93 HIS A C 1
ATOM 782 O O . HIS A 1 93 ? 0.483 -5.005 17.083 1.00 86.19 93 HIS A O 1
ATOM 788 N N . LEU A 1 94 ? -0.235 -5.096 14.978 1.00 85.38 94 LEU A N 1
ATOM 789 C CA . LEU A 1 94 ? -1.639 -5.314 15.351 1.00 85.38 94 LEU A CA 1
ATOM 790 C C . LEU A 1 94 ? -1.863 -6.724 15.921 1.00 85.38 94 LEU A C 1
ATOM 792 O O . LEU A 1 94 ? -2.684 -6.879 16.823 1.00 85.38 94 LEU A O 1
ATOM 796 N N . ALA A 1 95 ? -1.142 -7.736 15.435 1.00 85.44 95 ALA A N 1
ATOM 797 C CA . ALA A 1 95 ? -1.202 -9.091 15.982 1.00 85.44 95 ALA A CA 1
ATOM 798 C C . ALA A 1 95 ? -0.606 -9.170 17.399 1.00 85.44 95 ALA A C 1
ATOM 800 O O . ALA A 1 95 ? -1.161 -9.855 18.257 1.00 85.44 95 ALA A O 1
ATOM 801 N N . GLU A 1 96 ? 0.479 -8.439 17.656 1.00 82.81 96 GLU A N 1
ATOM 802 C CA . GLU A 1 96 ? 1.162 -8.386 18.954 1.00 82.81 96 GLU A CA 1
ATOM 803 C C . GLU A 1 96 ? 0.417 -7.507 19.974 1.00 82.81 96 GLU A C 1
ATOM 805 O O . GLU A 1 96 ? 0.246 -7.902 21.127 1.00 82.81 96 GLU A O 1
ATOM 810 N N . ASN A 1 97 ? -0.087 -6.341 19.545 1.00 72.62 97 ASN A N 1
ATOM 811 C CA . ASN A 1 97 ? -0.579 -5.287 20.445 1.00 72.62 97 ASN A CA 1
ATOM 812 C C . ASN A 1 97 ? -2.106 -5.112 20.412 1.00 72.62 97 ASN A C 1
ATOM 814 O O . ASN A 1 97 ? -2.663 -4.279 21.129 1.00 72.62 97 ASN A O 1
ATOM 818 N N . GLY A 1 98 ? -2.816 -5.879 19.583 1.00 61.31 98 GLY A N 1
ATOM 819 C CA . GLY A 1 98 ? -4.238 -5.684 19.298 1.00 61.31 98 GLY A CA 1
ATOM 820 C C . GLY A 1 98 ? -5.214 -5.928 20.450 1.00 61.31 98 GLY A C 1
ATOM 821 O O . GLY A 1 98 ? -6.372 -5.517 20.369 1.00 61.31 98 GLY A O 1
ATOM 822 N N . ASN A 1 99 ? -4.759 -6.572 21.523 1.00 54.34 99 ASN A N 1
ATOM 823 C CA . ASN A 1 99 ? -5.544 -6.887 22.718 1.00 54.34 99 ASN A CA 1
ATOM 824 C C . ASN A 1 99 ? -5.048 -6.166 23.984 1.00 54.34 99 ASN A C 1
ATOM 826 O O . ASN A 1 99 ? -5.697 -6.259 25.028 1.00 54.34 99 ASN A O 1
ATOM 830 N N . ALA A 1 100 ? -3.930 -5.441 23.911 1.00 55.47 100 ALA A N 1
ATOM 831 C CA . ALA A 1 100 ? -3.384 -4.729 25.051 1.00 55.47 100 ALA A CA 1
ATOM 832 C C . ALA A 1 100 ? -4.113 -3.386 25.202 1.00 55.47 100 ALA A C 1
ATOM 834 O O . ALA A 1 100 ? -4.028 -2.504 24.346 1.00 55.47 100 ALA A O 1
ATOM 835 N N . SER A 1 101 ? -4.851 -3.224 26.305 1.00 52.59 101 SER A N 1
ATOM 836 C CA . SER A 1 101 ? -5.290 -1.897 26.747 1.00 52.59 101 SER A CA 1
ATOM 837 C C . SER A 1 101 ? -4.047 -1.012 26.871 1.00 52.59 101 SER A C 1
ATOM 839 O O . SER A 1 101 ? -3.073 -1.480 27.469 1.00 52.59 101 SER A O 1
ATOM 841 N N . PRO A 1 102 ? -4.044 0.232 26.353 1.00 54.19 102 PRO A N 1
ATOM 842 C CA . PRO A 1 102 ? -2.885 1.101 26.491 1.00 54.19 102 PRO A CA 1
ATOM 843 C C . PRO A 1 102 ? -2.558 1.219 27.979 1.00 54.19 102 PRO A C 1
ATOM 845 O O . PRO A 1 102 ? -3.408 1.619 28.781 1.00 54.19 102 PRO A O 1
ATOM 848 N N . ALA A 1 103 ? -1.358 0.781 28.360 1.00 52.12 103 ALA A N 1
ATOM 849 C CA . ALA A 1 103 ? -0.879 0.960 29.717 1.00 52.12 103 ALA A CA 1
ATOM 850 C C . ALA A 1 103 ? -0.827 2.473 29.994 1.00 52.12 103 ALA A C 1
ATOM 852 O O . ALA A 1 103 ? -0.361 3.230 29.134 1.00 52.12 103 ALA A O 1
ATOM 853 N N . PRO A 1 104 ? -1.328 2.944 31.148 1.00 42.62 104 PRO A N 1
ATOM 854 C CA . PRO A 1 104 ? -1.333 4.364 31.455 1.00 42.62 104 PRO A CA 1
ATOM 855 C C . PRO A 1 104 ? 0.120 4.832 31.611 1.00 42.62 104 PRO A C 1
ATOM 857 O O . PRO A 1 104 ? 0.768 4.500 32.599 1.00 42.62 104 PRO A O 1
ATOM 860 N N . GLY A 1 105 ? 0.635 5.562 30.616 1.00 55.53 105 GLY A N 1
ATOM 861 C CA . GLY A 1 105 ? 1.966 6.181 30.658 1.00 55.53 105 GLY A CA 1
ATOM 862 C C . GLY A 1 105 ? 2.869 5.972 29.438 1.00 55.53 105 GLY A C 1
ATOM 863 O O . GLY A 1 105 ? 3.989 6.470 29.455 1.00 55.53 105 GLY A O 1
ATOM 864 N N . ALA A 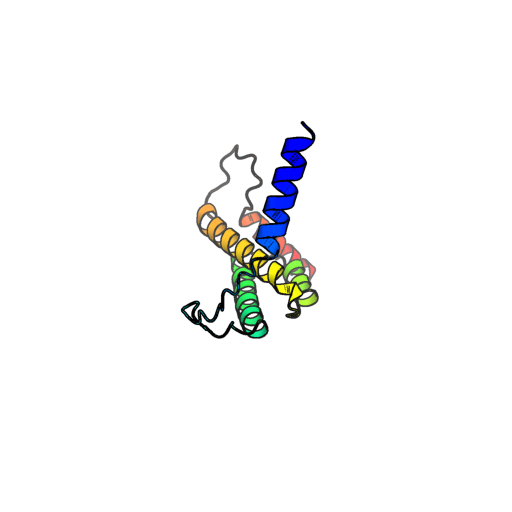1 106 ? 2.433 5.264 28.390 1.00 52.62 106 ALA A N 1
ATOM 865 C CA . ALA A 1 106 ? 3.187 5.216 27.136 1.00 52.62 106 ALA A CA 1
ATOM 866 C C . ALA A 1 106 ? 2.863 6.455 26.277 1.00 52.62 106 ALA A C 1
ATOM 868 O O . ALA A 1 106 ? 1.831 6.497 25.615 1.00 52.62 106 ALA A O 1
ATOM 869 N N . ASP A 1 107 ? 3.748 7.454 26.297 1.00 49.22 107 ASP A N 1
ATOM 870 C CA . ASP A 1 107 ? 3.677 8.690 25.490 1.00 49.22 107 ASP A CA 1
ATOM 871 C C . ASP A 1 107 ? 3.929 8.471 23.982 1.00 49.22 107 ASP A C 1
ATOM 873 O O . ASP A 1 107 ? 3.995 9.422 23.201 1.00 49.22 107 ASP A O 1
ATOM 877 N N . GLU A 1 108 ? 4.065 7.223 23.536 1.00 53.16 108 GLU A N 1
ATOM 878 C CA . GLU A 1 108 ? 4.150 6.911 22.115 1.00 53.16 108 GLU A CA 1
ATOM 879 C C . GLU A 1 108 ? 2.729 6.826 21.538 1.00 53.16 108 GLU A C 1
ATOM 881 O O . GLU A 1 108 ? 1.895 6.113 22.111 1.00 53.16 108 GLU A O 1
ATOM 886 N N . PRO A 1 109 ? 2.411 7.530 20.428 1.00 54.28 109 PRO A N 1
ATOM 887 C CA . PRO A 1 109 ? 1.115 7.428 19.768 1.00 54.28 109 PRO A CA 1
ATOM 888 C C . PRO A 1 109 ? 0.984 6.031 19.160 1.00 54.28 109 PRO A C 1
ATOM 890 O O . PRO A 1 109 ? 1.183 5.807 17.968 1.00 54.28 109 PRO A O 1
ATOM 893 N N . THR A 1 110 ? 0.668 5.064 20.011 1.00 57.62 110 THR A N 1
ATOM 894 C CA . THR A 1 110 ? 0.437 3.683 19.633 1.00 57.62 110 THR A CA 1
ATOM 895 C C . THR A 1 110 ? -0.760 3.691 18.703 1.00 57.62 110 THR A C 1
ATOM 897 O O . THR A 1 110 ? -1.861 4.118 19.066 1.00 57.62 110 THR A O 1
ATOM 900 N N . VAL A 1 111 ? -0.537 3.255 17.463 1.00 63.06 111 VAL A N 1
ATOM 901 C CA . VAL A 1 111 ? -1.602 3.053 16.482 1.00 63.06 111 VAL A CA 1
ATOM 902 C C . VAL A 1 111 ? -2.513 1.958 17.033 1.00 63.06 111 VAL A C 1
ATOM 904 O O . VAL A 1 111 ? -2.283 0.767 16.843 1.00 63.06 111 VAL A O 1
ATOM 907 N N . SER A 1 112 ? -3.524 2.361 17.801 1.00 73.44 112 SER A N 1
ATOM 908 C CA . SER A 1 112 ? -4.485 1.443 18.402 1.00 73.44 112 SER A CA 1
ATOM 909 C C . SER A 1 112 ? -5.451 0.955 17.327 1.00 73.44 112 SER A C 1
ATOM 911 O O . SER A 1 112 ? -6.067 1.776 16.640 1.00 73.44 112 SER A O 1
ATOM 913 N N . ILE A 1 113 ? -5.666 -0.368 17.252 1.00 78.06 113 ILE A N 1
ATOM 914 C CA . ILE A 1 113 ? -6.688 -1.005 16.393 1.00 78.06 113 ILE A CA 1
ATOM 915 C C . ILE A 1 113 ? -8.022 -0.263 16.487 1.00 78.06 113 ILE A C 1
ATOM 917 O O . ILE A 1 113 ? -8.683 -0.001 15.481 1.00 78.06 113 ILE A O 1
ATOM 921 N N . SER A 1 114 ? -8.411 0.101 17.711 1.00 77.50 114 SER A N 1
ATOM 922 C CA . SER A 1 114 ? -9.688 0.752 17.986 1.00 77.50 114 SER A CA 1
ATOM 923 C C . SER A 1 114 ? -9.835 2.104 17.279 1.00 77.50 114 SER A C 1
ATOM 925 O O . SER A 1 114 ? -10.929 2.435 16.816 1.00 77.50 114 SER A O 1
ATOM 927 N N . SER A 1 115 ? -8.748 2.871 17.158 1.00 81.50 115 SER A N 1
ATOM 928 C CA . SER A 1 115 ? -8.744 4.177 16.499 1.00 81.50 115 SER A CA 1
ATOM 929 C C . SER A 1 115 ? -8.864 4.020 14.984 1.00 81.50 115 SER A C 1
ATOM 931 O O . SER A 1 115 ? -9.782 4.584 14.384 1.00 81.50 115 SER A O 1
ATOM 933 N N . SER A 1 116 ? -8.020 3.175 14.381 1.00 84.19 116 SER A N 1
ATOM 934 C CA . SER A 1 116 ? -8.019 2.916 12.934 1.00 84.19 116 SER A CA 1
ATOM 935 C C . SER A 1 116 ? -9.360 2.358 12.454 1.00 84.19 116 SER A C 1
ATOM 937 O O . SER A 1 116 ? -9.936 2.852 11.486 1.00 84.19 116 SER A O 1
ATOM 939 N N . LEU A 1 117 ? -9.935 1.405 13.194 1.00 86.81 117 LEU A N 1
ATOM 940 C CA . LEU A 1 117 ? -11.249 0.844 12.885 1.00 86.81 117 LEU A CA 1
ATOM 941 C C . LEU A 1 117 ? -12.368 1.894 12.966 1.00 86.81 117 LEU A C 1
ATOM 943 O O . LEU A 1 117 ? -13.268 1.907 12.125 1.00 86.81 117 LEU A O 1
ATOM 947 N N . ARG A 1 118 ? -12.343 2.781 13.972 1.00 88.44 118 ARG A N 1
ATOM 948 C CA . ARG A 1 118 ? -13.338 3.862 14.098 1.00 88.44 118 ARG A CA 1
ATOM 949 C C . ARG A 1 118 ? -13.200 4.888 12.978 1.00 88.44 118 ARG A C 1
ATOM 951 O O . ARG A 1 118 ? -14.224 5.341 12.476 1.00 88.44 118 ARG A O 1
ATOM 958 N N . ALA A 1 119 ? -11.977 5.239 12.586 1.00 88.00 119 ALA A N 1
ATOM 959 C CA . ALA A 1 119 ? -11.731 6.135 11.459 1.00 88.00 119 ALA A CA 1
ATOM 960 C C . ALA A 1 119 ? -12.281 5.541 10.152 1.00 88.00 119 ALA A C 1
ATOM 962 O O . ALA A 1 119 ? -13.109 6.172 9.497 1.00 88.00 119 ALA A O 1
ATOM 963 N N . LEU A 1 120 ? -11.944 4.280 9.858 1.00 91.44 120 LEU A N 1
ATOM 964 C CA . LEU A 1 120 ? -12.418 3.586 8.661 1.00 91.44 120 LEU A CA 1
ATOM 965 C C . LEU A 1 120 ? -13.952 3.460 8.614 1.00 91.44 120 LEU A C 1
ATOM 967 O O . LEU A 1 120 ? -14.561 3.582 7.552 1.00 91.44 120 LEU A O 1
ATOM 971 N N . ARG A 1 121 ? -14.606 3.240 9.763 1.00 91.62 121 ARG A N 1
ATOM 972 C CA . ARG A 1 121 ? -16.079 3.217 9.851 1.00 91.62 121 ARG A CA 1
ATOM 973 C C . ARG A 1 121 ? -16.704 4.567 9.508 1.00 91.62 121 ARG A C 1
ATOM 975 O O . ARG A 1 121 ? -17.655 4.591 8.737 1.00 91.62 121 ARG A O 1
ATOM 982 N N . ARG A 1 122 ? -16.150 5.668 10.021 1.00 93.69 122 ARG A N 1
ATOM 983 C CA . ARG A 1 122 ? -16.639 7.021 9.707 1.00 93.69 122 ARG A CA 1
ATOM 984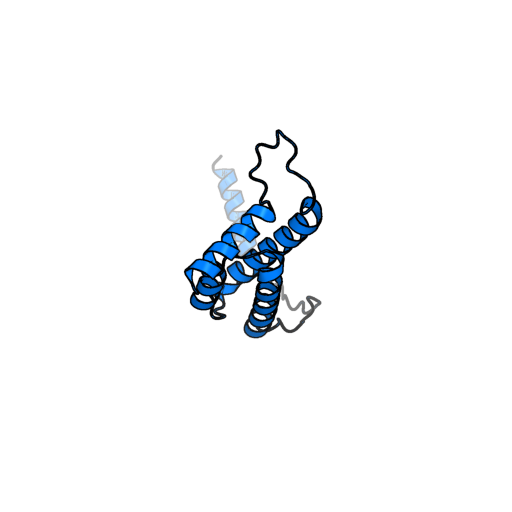 C C . ARG A 1 122 ? -16.508 7.344 8.224 1.00 93.69 122 ARG A C 1
ATOM 986 O O . ARG A 1 122 ? -17.415 7.940 7.661 1.00 93.69 122 ARG A O 1
ATOM 993 N N . GLU A 1 123 ? -15.417 6.926 7.584 1.00 93.75 123 GLU A N 1
ATOM 994 C CA . GLU A 1 123 ? -15.269 7.077 6.131 1.00 93.75 123 GLU A CA 1
ATOM 995 C C . GLU A 1 123 ? -16.361 6.315 5.371 1.00 93.75 123 GLU A C 1
ATOM 997 O O . GLU A 1 123 ? -16.951 6.863 4.445 1.00 93.75 123 GLU A O 1
ATOM 1002 N N . ARG A 1 124 ? -16.681 5.080 5.785 1.00 93.69 124 ARG A N 1
ATOM 1003 C CA . ARG A 1 124 ? -17.774 4.299 5.179 1.00 93.69 124 ARG A CA 1
ATOM 1004 C C . ARG A 1 124 ? -19.133 4.964 5.347 1.00 93.69 124 ARG A C 1
ATOM 1006 O O . ARG A 1 124 ? -19.916 4.945 4.411 1.00 93.69 124 ARG A O 1
ATOM 1013 N N . GLU A 1 125 ? -19.408 5.516 6.524 1.00 94.50 125 GLU A N 1
ATOM 1014 C CA . GLU A 1 125 ? -20.656 6.234 6.805 1.00 94.50 125 GLU A CA 1
ATOM 1015 C C . GLU A 1 125 ? -20.763 7.527 5.991 1.00 94.50 125 GLU A C 1
ATOM 1017 O O . GLU A 1 125 ? -21.843 7.867 5.532 1.00 94.50 125 GLU A O 1
ATOM 1022 N N . PHE A 1 126 ? -19.649 8.233 5.786 1.00 94.19 126 PHE A N 1
ATOM 1023 C CA . PHE A 1 126 ? -19.615 9.461 4.993 1.00 94.19 126 PHE A CA 1
ATOM 1024 C C . PHE A 1 126 ? -19.822 9.222 3.487 1.00 94.19 126 PHE A C 1
ATOM 1026 O O . PHE A 1 126 ? -20.322 10.104 2.794 1.00 94.19 126 PHE A O 1
ATOM 1033 N N . LEU A 1 127 ? -19.412 8.058 2.974 1.00 90.12 127 LEU A N 1
ATOM 1034 C CA . LEU A 1 127 ? -19.484 7.710 1.548 1.00 90.12 127 LEU A CA 1
ATOM 1035 C C . LEU A 1 127 ? -20.760 6.942 1.144 1.00 90.12 127 LEU A C 1
ATOM 1037 O O . LEU A 1 127 ? -20.914 6.650 -0.043 1.00 90.12 127 LEU A O 1
ATOM 1041 N N . ALA A 1 128 ? -21.618 6.574 2.101 1.00 78.25 128 ALA A N 1
ATOM 1042 C CA . ALA A 1 128 ? -22.875 5.849 1.881 1.00 78.25 128 ALA A CA 1
ATOM 1043 C C . ALA A 1 128 ? -24.058 6.807 1.680 1.00 78.25 128 ALA A C 1
ATOM 1045 O O . ALA A 1 128 ? -24.920 6.478 0.834 1.00 78.25 128 ALA A O 1
#

Organism: Opuntia streptacantha (NCBI:txid393608)

Foldseek 3Di:
DVVVVVVVVVVVVVVVVPDPPPPPPPPDDPPPPPPDPQQVVLVVLVVLLVVLCVLLLPAPVVVVVCVVPDDSDPVCVVVSVVSSVVSVVSNVLCVVCQPDDPDPPPPPPRPHPVVSNVNNVVNVVVVD

Radius of gyration: 27.23 Å; chains: 1; bounding box: 83×37×51 Å

Sequence (128 aa):
QKQLLVRQVLDLEANEAAGYNSEINEEDCEANEPAVPWHVTFREQRQQIIELWDVCFVPIIHRTQFYLLFKGDPADQIYMEVELRRLTWLQQHLAENGNASPAPGADEPTVSISSSLRALRREREFLA